Protein AF-A0AAD7W4H8-F1 (afdb_monomer_lite)

Foldseek 3Di:
DDDDPDDDDPVNVVVVVVVVCVVVVVPPPDDDLLVLLVVVLVVVCVVPVPDPSVQLSVQLVVL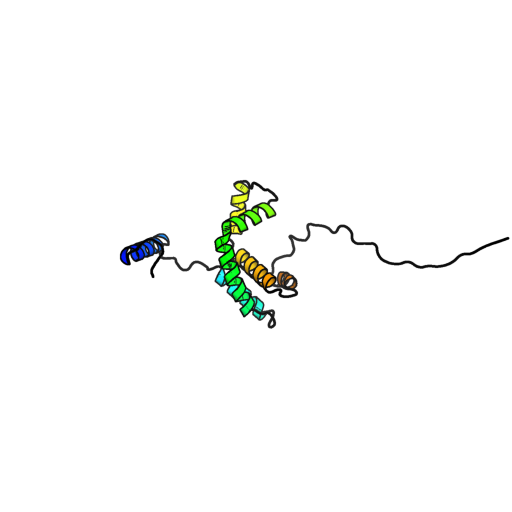LVVCVVCVVVVLLVVLCVVVVHNDDDPVSVVVCVVVSPPSNNVSVVSSVVSCVVVVPPPPVVCCVVVVPDPVVVVPDDDDDDDDDDDDDDDDDDDDDD

Sequence (161 aa):
MQSIGQSYSKETLLESELLILKTLNFCISVPNPLMYVETLLEVLGYNNVSAPIPQLYSLCRHVLQFTYLQRKPIYHSLLVSTTKCTSPSNEQRVKFAEVTEDRMLLSVGVIAAGAFILNIPNWEQVTPQMGLAPNVASHLGPTERRNRGTKEYSLNTPETP

Organism: NCBI:txid143900

pLDDT: mean 76.97, std 22.74, range [30.08, 97.0]

Radius of gyration: 27.03 Å; chains: 1; bounding box: 53×69×88 Å

Secondary structure (DSSP, 8-state):
---SS----HHHHHHHHHHHHHHTTT------HHHHHHHHHHHHHHH-TTS-HHHHHHHHHHHHHHHHHTHHHHHHHHHHHHHT-SS--HHHHHHHHHHHH-HHHHHHHHHHHHHHHTT-TTGGGGTTTTT--STTGGGS---------------------

Structure (mmCIF, N/CA/C/O backbone):
data_AF-A0AAD7W4H8-F1
#
_entry.id   AF-A0AAD7W4H8-F1
#
loop_
_atom_site.group_PDB
_atom_site.id
_atom_site.type_symbol
_atom_site.label_atom_id
_atom_site.label_alt_id
_atom_site.label_comp_id
_atom_site.label_asym_id
_atom_site.label_entity_id
_atom_site.label_seq_id
_atom_site.pdbx_PDB_ins_code
_atom_site.Cartn_x
_atom_site.Cartn_y
_atom_site.Cartn_z
_atom_site.occupancy
_atom_site.B_iso_or_equiv
_atom_site.auth_seq_id
_atom_site.auth_comp_id
_atom_site.auth_asym_id
_atom_site.auth_atom_id
_atom_site.pdbx_PDB_model_num
ATOM 1 N N . MET A 1 1 ? 7.402 -13.229 25.268 1.00 43.00 1 MET A N 1
ATOM 2 C CA . MET A 1 1 ? 7.744 -11.861 24.822 1.00 43.00 1 MET A CA 1
ATOM 3 C C . MET A 1 1 ? 7.789 -10.971 26.049 1.00 43.00 1 MET A C 1
ATOM 5 O O . MET A 1 1 ? 6.860 -11.041 26.841 1.00 43.00 1 MET A O 1
ATOM 9 N N . GLN A 1 2 ? 8.862 -10.206 26.245 1.00 44.56 2 GLN A N 1
ATOM 10 C CA . GLN A 1 2 ? 8.990 -9.244 27.346 1.00 44.56 2 GLN A CA 1
ATOM 11 C C . GLN A 1 2 ? 9.119 -7.824 26.778 1.00 44.56 2 GLN A C 1
ATOM 13 O O . GLN A 1 2 ? 9.653 -7.645 25.689 1.00 44.56 2 GLN A O 1
ATOM 18 N N . SER A 1 3 ? 8.685 -6.838 27.570 1.00 55.62 3 SER A N 1
ATOM 19 C CA . SER A 1 3 ? 8.966 -5.403 27.408 1.00 55.62 3 SER A CA 1
ATOM 20 C C . SER A 1 3 ? 8.215 -4.608 26.321 1.00 55.62 3 SER A C 1
ATOM 22 O O . SER A 1 3 ? 8.831 -3.948 25.488 1.00 55.62 3 SER A O 1
ATOM 24 N N . ILE A 1 4 ? 6.885 -4.513 26.452 1.00 56.81 4 ILE A N 1
ATOM 25 C CA . ILE A 1 4 ? 6.172 -3.233 26.235 1.00 56.81 4 ILE A CA 1
ATOM 26 C C . ILE A 1 4 ? 5.243 -2.976 27.434 1.00 56.81 4 ILE A C 1
ATOM 28 O O . ILE A 1 4 ? 4.042 -3.189 27.333 1.00 56.81 4 ILE A O 1
ATOM 32 N N . GLY A 1 5 ? 5.809 -2.571 28.579 1.00 57.16 5 GLY A N 1
ATOM 33 C CA . GLY A 1 5 ? 5.131 -1.911 29.719 1.00 57.16 5 GLY A CA 1
ATOM 34 C C . GLY A 1 5 ? 4.004 -2.631 30.489 1.00 57.16 5 GLY A C 1
ATOM 35 O O . GLY A 1 5 ? 3.772 -2.299 31.646 1.00 57.16 5 GLY A O 1
ATOM 36 N N . GLN A 1 6 ? 3.325 -3.609 29.894 1.00 61.69 6 GLN A N 1
ATOM 37 C CA . GLN A 1 6 ? 2.072 -4.184 30.369 1.00 61.69 6 GLN A CA 1
ATOM 38 C C . GLN A 1 6 ? 2.152 -5.714 30.268 1.00 61.69 6 GLN A C 1
ATOM 40 O O . GLN A 1 6 ? 2.360 -6.270 29.187 1.00 61.69 6 GLN A O 1
ATOM 45 N N . SER A 1 7 ? 1.991 -6.417 31.388 1.00 70.38 7 SER A N 1
ATOM 46 C CA . SER A 1 7 ? 1.909 -7.880 31.403 1.00 70.38 7 SER A CA 1
ATOM 47 C C . SER A 1 7 ? 0.484 -8.331 31.071 1.00 70.38 7 SER A C 1
ATOM 49 O O . SER A 1 7 ? -0.325 -8.547 31.972 1.00 70.38 7 SER A O 1
ATOM 51 N N . TYR A 1 8 ? 0.168 -8.465 29.784 1.00 76.06 8 TYR A N 1
ATOM 52 C CA . TYR A 1 8 ? -1.076 -9.109 29.357 1.00 76.06 8 TYR A CA 1
ATOM 53 C C . TYR A 1 8 ? -1.034 -10.605 29.689 1.00 76.06 8 TYR A C 1
ATOM 55 O O . TYR A 1 8 ? -0.040 -11.280 29.405 1.00 76.06 8 TYR A O 1
ATOM 63 N N . SER A 1 9 ? -2.105 -11.125 30.291 1.00 86.69 9 SER A N 1
ATOM 64 C CA . SER A 1 9 ? -2.252 -12.565 30.506 1.00 86.69 9 SER A CA 1
ATOM 65 C C . SER A 1 9 ? -2.647 -13.261 29.195 1.00 86.69 9 SER A C 1
ATOM 67 O O . SER A 1 9 ? -3.112 -12.618 28.247 1.00 86.69 9 SER A O 1
ATOM 69 N N . LYS A 1 10 ? -2.458 -14.584 29.118 1.00 87.75 10 LYS A N 1
ATOM 70 C CA . LYS A 1 10 ? -2.855 -15.360 27.927 1.00 87.75 10 LYS A CA 1
ATOM 71 C C . LYS A 1 10 ? -4.370 -15.345 27.741 1.00 87.75 10 LYS A C 1
ATOM 73 O O . LYS A 1 10 ? -4.855 -15.307 26.618 1.00 87.75 10 LYS A O 1
ATOM 78 N N . GLU A 1 11 ? -5.088 -15.345 28.854 1.00 90.75 11 GLU A N 1
ATOM 79 C CA . GLU A 1 11 ? -6.540 -15.322 28.950 1.00 90.75 11 GLU A CA 1
ATOM 80 C C . GLU A 1 11 ? -7.072 -13.991 28.401 1.00 90.75 11 GLU A C 1
ATOM 82 O O . GLU A 1 11 ? -7.886 -14.004 27.483 1.00 90.75 11 GLU A O 1
ATOM 87 N N . THR A 1 12 ? -6.523 -12.850 28.842 1.00 90.31 12 THR A N 1
ATOM 88 C CA . THR A 1 12 ? -6.894 -11.525 28.308 1.00 90.31 12 THR A CA 1
ATOM 89 C C . THR A 1 12 ? -6.591 -11.389 26.811 1.00 90.31 12 THR A C 1
ATOM 91 O O . THR A 1 12 ? -7.372 -10.783 26.076 1.00 90.31 12 THR A O 1
ATOM 94 N N . LEU A 1 13 ? -5.478 -11.964 26.332 1.00 91.56 13 LEU A N 1
ATOM 95 C CA . LEU A 1 13 ? -5.160 -11.974 24.902 1.00 91.56 13 LEU A CA 1
ATOM 96 C C . LEU A 1 13 ? -6.202 -12.783 24.111 1.00 91.56 13 LEU A C 1
ATOM 98 O O . LEU A 1 13 ? -6.778 -12.252 23.163 1.00 91.56 13 LEU A O 1
ATOM 102 N N . LEU A 1 14 ? -6.505 -14.012 24.543 1.00 94.19 14 LEU A N 1
ATOM 103 C CA . LEU A 1 14 ? -7.510 -14.879 23.915 1.00 94.19 14 LEU A CA 1
ATOM 104 C C . LEU A 1 14 ? -8.915 -14.260 23.924 1.00 94.19 14 LEU A C 1
ATOM 106 O O . LEU A 1 14 ? -9.632 -14.354 22.928 1.00 94.19 14 LEU A O 1
ATOM 110 N N . GLU A 1 15 ? -9.310 -13.593 25.011 1.00 95.00 15 GLU A N 1
ATOM 111 C CA . GLU A 1 15 ? -10.572 -12.848 25.075 1.00 95.00 15 GLU A CA 1
ATOM 112 C C . GLU A 1 15 ? -10.605 -11.704 24.054 1.00 95.00 15 GLU A C 1
ATOM 114 O O . GLU A 1 15 ? -11.618 -11.525 23.372 1.00 95.00 15 GLU A O 1
ATOM 119 N N . SER A 1 16 ? -9.497 -10.971 23.889 1.00 93.38 16 SER A N 1
ATOM 120 C CA . SER A 1 16 ? -9.400 -9.894 22.896 1.00 93.38 16 SER A CA 1
ATOM 121 C C . SER A 1 16 ? -9.436 -10.412 21.451 1.00 93.38 16 SER A C 1
ATOM 123 O O . SER A 1 16 ? -10.155 -9.854 20.620 1.00 93.38 16 SER A O 1
ATOM 125 N N . GLU A 1 17 ? -8.754 -11.522 21.155 1.00 93.81 17 GLU A N 1
ATOM 126 C CA . GLU A 1 17 ? -8.780 -12.172 19.838 1.00 93.81 17 GLU A CA 1
ATOM 127 C C . GLU A 1 17 ? -10.180 -12.712 19.517 1.00 93.81 17 GLU A C 1
ATOM 129 O O . GLU A 1 17 ? -10.712 -12.465 18.432 1.00 93.81 17 GLU A O 1
ATOM 134 N N . LEU A 1 18 ? -10.832 -13.375 20.479 1.00 95.88 18 LEU A N 1
ATOM 135 C CA . LEU A 1 18 ? -12.198 -13.874 20.328 1.00 95.88 18 LEU A CA 1
ATOM 136 C C . LEU A 1 18 ? -13.213 -12.734 20.154 1.00 95.88 18 LEU A C 1
ATOM 138 O O . LEU A 1 18 ? -14.164 -12.881 19.384 1.00 95.88 18 LEU A O 1
ATOM 142 N N . LEU A 1 19 ? -13.026 -11.601 20.838 1.00 96.25 19 LEU A N 1
ATOM 143 C CA . LEU A 1 19 ? -13.852 -10.405 20.663 1.00 96.25 19 LEU A CA 1
ATOM 144 C C . LEU A 1 19 ? -13.696 -9.818 19.252 1.00 96.25 19 LEU A C 1
ATOM 146 O O . LEU A 1 19 ? -14.703 -9.509 18.613 1.00 96.25 19 LEU A O 1
ATOM 150 N N . ILE A 1 20 ? -12.464 -9.714 18.742 1.00 93.94 20 ILE A N 1
ATOM 151 C CA . ILE A 1 20 ? -12.189 -9.257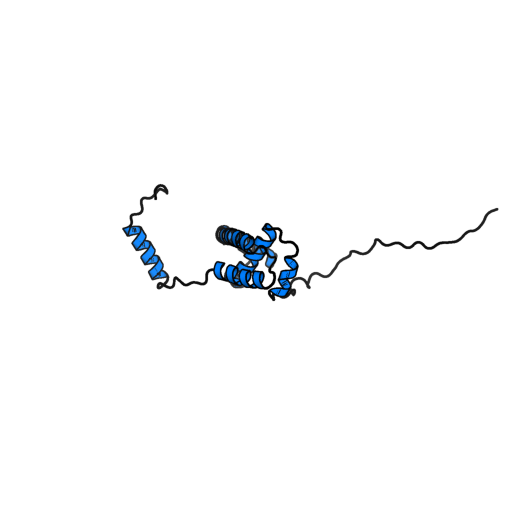 17.370 1.00 93.94 20 ILE A CA 1
ATOM 152 C C . ILE A 1 20 ? -12.837 -10.206 16.356 1.00 93.94 20 ILE A C 1
ATOM 154 O O . ILE A 1 20 ? -13.580 -9.753 15.486 1.00 93.94 20 ILE A O 1
ATOM 158 N N . LEU A 1 21 ? -12.633 -11.520 16.495 1.00 94.06 21 LEU A N 1
ATOM 159 C CA . LEU A 1 21 ? -13.215 -12.519 15.594 1.00 94.06 21 LEU A CA 1
ATOM 160 C C . LEU A 1 21 ? -14.748 -12.488 15.606 1.00 94.06 21 LEU A C 1
ATOM 162 O O . LEU A 1 21 ? -15.353 -12.469 14.536 1.00 94.06 21 LEU A O 1
ATOM 166 N N . LYS A 1 22 ? -15.383 -12.394 16.782 1.00 94.88 22 LYS A N 1
ATOM 167 C CA . LYS A 1 22 ? -16.842 -12.209 16.900 1.00 94.88 22 LYS A CA 1
ATOM 168 C C . LYS A 1 22 ? -17.313 -10.918 16.228 1.00 94.88 22 LYS A C 1
ATOM 170 O O . LYS A 1 22 ? -18.298 -10.949 15.502 1.00 94.88 22 LYS A O 1
ATOM 175 N N . THR A 1 23 ? -16.595 -9.809 16.417 1.00 93.81 23 THR A N 1
ATOM 176 C CA . THR A 1 23 ? -16.913 -8.507 15.794 1.00 93.81 23 THR A CA 1
ATOM 177 C C . THR A 1 23 ? -16.824 -8.568 14.266 1.00 93.81 23 THR A C 1
ATOM 179 O O . THR A 1 23 ? -17.625 -7.950 13.570 1.00 93.81 23 THR A O 1
ATOM 182 N N . LEU A 1 24 ? -15.889 -9.360 13.733 1.00 89.94 24 LEU A N 1
ATOM 183 C CA . LEU A 1 24 ? -15.749 -9.636 12.300 1.00 89.94 24 LEU A CA 1
ATOM 184 C C . LEU A 1 24 ? -16.710 -10.728 11.786 1.00 89.94 24 LEU A C 1
ATOM 186 O O . LEU A 1 24 ? -16.609 -11.109 10.623 1.00 89.94 24 LEU A O 1
ATOM 190 N N . ASN A 1 25 ? -17.609 -11.270 12.619 1.00 92.31 25 ASN A N 1
ATOM 191 C CA . ASN A 1 25 ? -18.428 -12.457 12.320 1.00 92.31 25 ASN A CA 1
ATOM 192 C C . ASN A 1 25 ? -17.601 -13.655 11.801 1.00 92.31 25 ASN A C 1
ATOM 194 O O . ASN A 1 25 ? -18.064 -14.431 10.970 1.00 92.31 25 ASN A O 1
ATOM 198 N N . PHE A 1 26 ? -16.357 -13.786 12.273 1.00 89.06 26 PHE A N 1
ATOM 199 C CA . PHE A 1 26 ? -15.339 -14.744 11.820 1.00 89.06 26 PHE A CA 1
ATOM 200 C C . PHE A 1 26 ? -14.939 -14.623 10.328 1.00 89.06 26 PHE A C 1
ATOM 202 O O . PHE A 1 26 ? -14.153 -15.432 9.831 1.00 89.06 26 PHE A O 1
ATOM 209 N N . CYS A 1 27 ? -15.376 -13.572 9.624 1.00 86.12 27 CYS A N 1
ATOM 2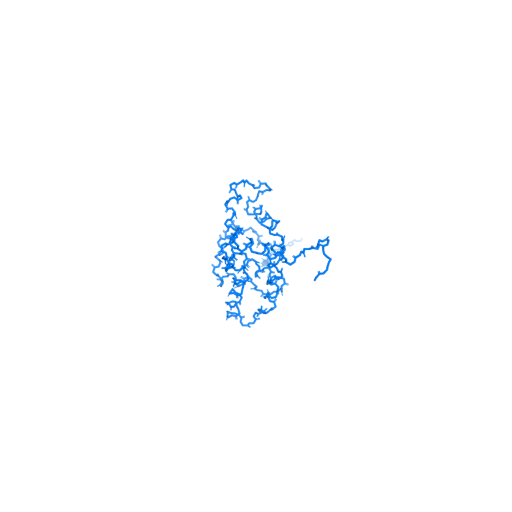1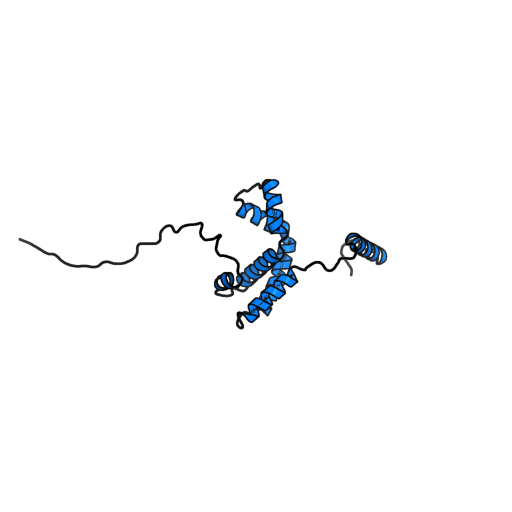0 C CA . CYS A 1 27 ? -15.023 -13.280 8.232 1.00 86.12 27 CYS A CA 1
ATOM 211 C C . CYS A 1 27 ? -13.613 -12.672 8.109 1.00 86.12 27 CYS A C 1
ATOM 213 O O . CYS A 1 27 ? -13.443 -11.486 7.826 1.00 86.12 27 CYS A O 1
ATOM 215 N N . ILE A 1 28 ? -12.584 -13.499 8.309 1.00 81.31 28 ILE A N 1
ATOM 216 C CA . ILE A 1 28 ? -11.168 -13.097 8.196 1.00 81.31 28 ILE A CA 1
ATOM 217 C C . ILE A 1 28 ? -10.627 -13.107 6.755 1.00 81.31 28 ILE A C 1
ATOM 219 O O . ILE A 1 28 ? -9.563 -12.552 6.492 1.00 81.31 28 ILE A O 1
ATOM 223 N N . SER A 1 29 ? -11.352 -13.704 5.806 1.00 76.50 29 SER A N 1
ATOM 224 C CA . SER A 1 29 ? -10.962 -13.843 4.394 1.00 76.50 29 SER A CA 1
ATOM 225 C C . SER A 1 29 ? -11.212 -12.568 3.571 1.00 76.50 29 SER A C 1
ATOM 227 O O . SER A 1 29 ? -11.862 -12.603 2.525 1.00 76.50 29 SER A O 1
ATOM 229 N N . VAL A 1 30 ? -10.734 -11.420 4.053 1.00 73.12 30 VAL A N 1
ATOM 230 C CA . VAL A 1 30 ? -10.825 -10.146 3.324 1.00 73.12 30 VAL A CA 1
ATOM 231 C C . VAL A 1 30 ? -9.740 -10.053 2.236 1.00 73.12 30 VAL A C 1
ATOM 233 O O . VAL A 1 30 ? -8.591 -10.405 2.507 1.00 73.12 30 VAL A O 1
ATOM 236 N N . PRO A 1 31 ? -10.045 -9.539 1.023 1.00 74.19 31 PRO A N 1
ATOM 237 C CA . PRO A 1 31 ? -9.053 -9.398 -0.046 1.00 74.19 31 PRO A CA 1
ATOM 238 C C . PRO A 1 31 ? -7.852 -8.541 0.377 1.00 74.19 31 PRO A C 1
ATOM 240 O O . PRO A 1 31 ? -7.979 -7.330 0.582 1.00 74.19 31 PRO A O 1
ATOM 243 N N . ASN A 1 32 ? -6.689 -9.174 0.508 1.00 80.62 32 ASN A N 1
ATOM 244 C CA . ASN A 1 32 ? -5.430 -8.527 0.865 1.00 80.62 32 ASN A CA 1
ATOM 245 C C . ASN A 1 32 ? -4.913 -7.702 -0.335 1.00 80.62 32 ASN A C 1
ATOM 247 O O . ASN A 1 32 ? -4.777 -8.273 -1.414 1.00 80.62 32 ASN A O 1
ATOM 251 N N . PRO A 1 33 ? -4.562 -6.407 -0.196 1.00 82.38 33 PRO A N 1
ATOM 252 C CA . PRO A 1 33 ? -3.928 -5.641 -1.277 1.00 82.38 33 PRO A CA 1
ATOM 253 C C . PRO A 1 33 ? -2.686 -6.316 -1.871 1.00 82.38 33 PRO A C 1
ATOM 255 O O . PRO A 1 33 ? -2.439 -6.193 -3.071 1.00 82.38 33 PRO A O 1
ATOM 258 N N . LEU A 1 34 ? -1.937 -7.078 -1.062 1.00 90.62 34 LEU A N 1
ATOM 259 C CA . LEU A 1 34 ? -0.784 -7.843 -1.538 1.00 90.62 34 LEU A CA 1
ATOM 260 C C . LEU A 1 34 ? -1.176 -8.893 -2.594 1.00 90.62 34 LEU A C 1
ATOM 262 O O . LEU A 1 34 ? -0.425 -9.074 -3.539 1.00 90.62 34 LEU A O 1
ATOM 266 N N . MET A 1 35 ? -2.374 -9.483 -2.516 1.00 92.00 35 MET A N 1
ATOM 267 C CA . MET A 1 35 ? -2.884 -10.428 -3.523 1.00 92.00 35 MET A CA 1
ATOM 268 C C . MET A 1 35 ? -3.067 -9.754 -4.893 1.00 92.00 35 MET A C 1
ATOM 270 O O . MET A 1 35 ? -2.755 -10.340 -5.928 1.00 92.00 35 MET A O 1
ATOM 274 N N . TYR A 1 36 ? -3.526 -8.497 -4.911 1.00 93.44 36 TYR A N 1
ATOM 275 C CA . TYR A 1 36 ? -3.614 -7.709 -6.144 1.00 93.44 36 TYR A CA 1
ATOM 276 C C . TYR A 1 36 ? -2.219 -7.340 -6.666 1.00 93.44 36 TYR A C 1
ATOM 278 O O . TYR A 1 36 ? -1.995 -7.385 -7.871 1.00 93.44 36 TYR A O 1
ATOM 286 N N . VAL A 1 37 ? -1.269 -7.020 -5.776 1.00 94.69 37 VAL A N 1
ATOM 287 C CA . VAL A 1 37 ? 0.140 -6.802 -6.155 1.00 94.69 37 VAL A CA 1
ATOM 288 C C . VAL A 1 37 ? 0.736 -8.065 -6.785 1.00 94.69 37 VAL A C 1
ATOM 290 O O . VAL A 1 37 ? 1.349 -7.979 -7.841 1.00 94.69 37 VAL A O 1
ATOM 293 N N . GLU A 1 38 ? 0.528 -9.231 -6.175 1.00 93.94 38 GLU A N 1
ATOM 294 C CA . GLU A 1 38 ? 1.018 -10.533 -6.648 1.00 93.94 38 GLU A CA 1
ATOM 295 C C . GLU A 1 38 ? 0.436 -10.880 -8.021 1.00 93.94 38 GLU A C 1
ATOM 297 O O . GLU A 1 38 ? 1.198 -11.106 -8.958 1.00 93.94 38 GLU A O 1
ATOM 302 N N . THR A 1 39 ? -0.889 -10.790 -8.176 1.00 93.50 39 THR A N 1
ATOM 303 C CA . THR A 1 39 ? -1.585 -11.028 -9.456 1.00 93.50 39 THR A CA 1
ATOM 304 C C . THR A 1 39 ? -1.067 -10.107 -10.570 1.00 93.50 39 THR A C 1
ATOM 306 O O . THR A 1 39 ? -0.793 -10.551 -11.683 1.00 93.50 39 THR A O 1
ATOM 309 N N . LEU A 1 40 ? -0.897 -8.810 -10.285 1.00 93.12 40 LEU A N 1
ATOM 310 C CA . LEU A 1 40 ? -0.403 -7.842 -11.271 1.00 93.12 40 LEU A CA 1
ATOM 311 C C . LEU A 1 40 ? 1.079 -8.065 -11.618 1.00 93.12 40 LEU A C 1
ATOM 313 O O . LEU A 1 40 ? 1.471 -7.872 -12.769 1.00 93.12 40 LEU A O 1
ATOM 317 N N . LEU A 1 41 ? 1.903 -8.487 -10.654 1.00 92.88 41 LEU A N 1
ATOM 318 C CA . LEU A 1 41 ? 3.313 -8.821 -10.881 1.00 92.88 41 LEU A CA 1
ATOM 319 C C . LEU A 1 41 ? 3.498 -10.129 -11.661 1.00 92.88 41 LEU A C 1
ATOM 321 O O . LEU A 1 41 ? 4.438 -10.227 -12.449 1.00 92.88 41 LEU A O 1
ATOM 325 N N . GLU A 1 42 ? 2.602 -11.101 -11.497 1.00 92.25 42 GLU A N 1
ATOM 326 C CA . GLU A 1 42 ? 2.574 -12.326 -12.303 1.00 92.25 42 GLU A CA 1
ATOM 327 C C . GLU A 1 42 ? 2.253 -12.010 -13.773 1.00 92.25 42 GLU A C 1
ATOM 329 O O . GLU A 1 42 ? 3.012 -12.388 -14.670 1.00 92.25 42 GLU A O 1
ATOM 334 N N . VAL A 1 43 ? 1.213 -11.202 -14.020 1.00 90.25 43 VAL A N 1
ATOM 335 C CA . VAL A 1 43 ? 0.882 -10.695 -15.366 1.00 90.25 43 VAL A CA 1
ATOM 336 C C . VAL A 1 43 ? 2.044 -9.886 -15.962 1.00 90.25 43 VAL A C 1
ATOM 338 O O . VAL A 1 43 ? 2.328 -9.998 -17.155 1.00 90.25 43 VAL A O 1
ATOM 341 N N . LEU A 1 44 ? 2.764 -9.100 -15.157 1.00 86.25 44 LEU A N 1
ATOM 342 C CA . LEU A 1 44 ? 3.958 -8.379 -15.615 1.00 86.25 44 LEU A CA 1
ATOM 343 C C . LEU A 1 44 ? 5.112 -9.302 -16.002 1.00 86.25 44 LEU A C 1
ATOM 345 O O . LEU A 1 44 ? 5.713 -9.099 -17.056 1.00 86.25 44 LEU A O 1
ATOM 349 N N . GLY A 1 45 ? 5.420 -10.297 -15.169 1.00 85.75 45 GLY A N 1
ATOM 350 C CA . GLY A 1 45 ? 6.489 -11.260 -15.433 1.00 85.75 45 GLY A CA 1
ATOM 351 C C . GLY A 1 45 ? 6.225 -12.098 -16.680 1.00 85.75 45 GLY A C 1
ATOM 352 O O . GLY A 1 45 ? 7.150 -12.362 -17.445 1.00 85.75 45 GLY A O 1
ATOM 353 N N . TYR A 1 46 ? 4.958 -12.444 -16.928 1.00 86.81 46 TYR A N 1
ATOM 354 C CA . TYR A 1 46 ? 4.537 -13.117 -18.156 1.00 86.81 46 TYR A CA 1
ATOM 355 C C . TYR A 1 46 ? 4.771 -12.252 -19.406 1.00 86.81 46 TYR A C 1
ATOM 357 O O . TYR A 1 46 ? 5.306 -12.734 -20.402 1.00 86.81 46 TYR A O 1
ATOM 365 N N . ASN A 1 47 ? 4.409 -10.964 -19.352 1.00 82.94 47 ASN A N 1
ATOM 366 C CA . ASN A 1 47 ? 4.554 -10.048 -20.490 1.00 82.94 47 ASN A CA 1
ATOM 367 C C . ASN A 1 47 ? 5.999 -9.556 -20.711 1.00 82.94 47 ASN A C 1
ATOM 369 O O . ASN A 1 47 ? 6.356 -9.189 -21.830 1.00 82.94 47 ASN A O 1
ATOM 373 N N . ASN A 1 48 ? 6.843 -9.540 -19.673 1.00 75.81 48 ASN A N 1
ATOM 374 C CA . ASN A 1 48 ? 8.243 -9.130 -19.771 1.00 75.81 48 ASN A CA 1
ATOM 375 C C . ASN A 1 48 ? 9.157 -10.041 -18.938 1.00 75.81 48 ASN A C 1
ATOM 377 O O . ASN A 1 48 ? 9.456 -9.770 -17.775 1.00 75.81 48 ASN A O 1
ATOM 381 N N . VAL A 1 49 ? 9.679 -11.079 -19.595 1.00 67.56 49 VAL A N 1
ATOM 382 C CA . VAL A 1 49 ? 10.584 -12.093 -19.019 1.00 67.56 49 VAL A CA 1
ATOM 383 C C . VAL A 1 49 ? 11.872 -11.493 -18.426 1.00 67.56 49 VAL A C 1
ATOM 385 O O . VAL A 1 49 ? 12.485 -12.098 -17.551 1.00 67.56 49 VAL A O 1
ATOM 388 N N . SER A 1 50 ? 12.288 -10.297 -18.862 1.00 75.75 50 SER A N 1
ATOM 389 C C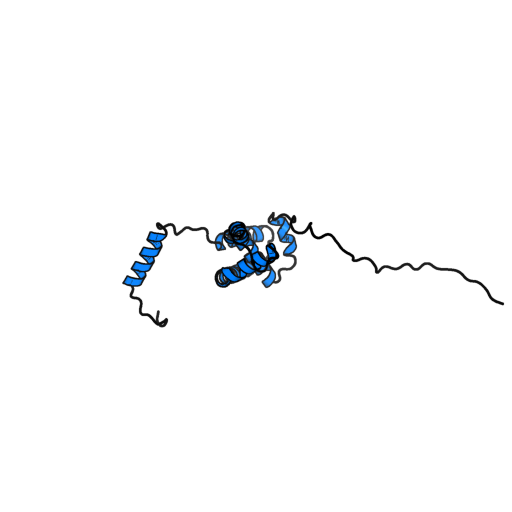A . SER A 1 50 ? 13.486 -9.621 -18.343 1.00 75.75 50 SER A CA 1
ATOM 390 C C .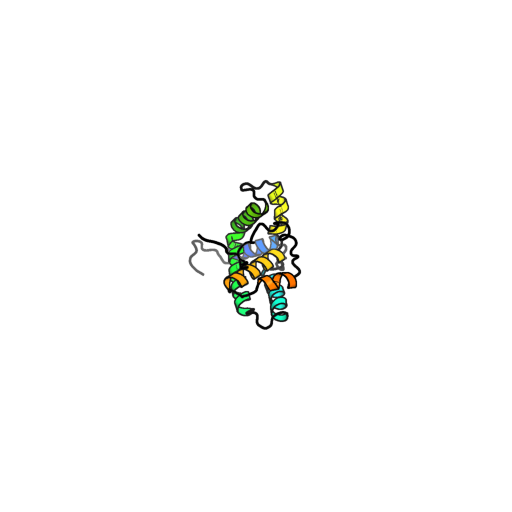 SER A 1 50 ? 13.208 -8.694 -17.149 1.00 75.75 50 SER A C 1
ATOM 392 O O . SER A 1 50 ? 14.141 -8.065 -16.641 1.00 75.75 50 SER A O 1
ATOM 394 N N . ALA A 1 51 ? 11.955 -8.568 -16.699 1.00 77.31 51 ALA A N 1
ATOM 395 C CA . ALA A 1 51 ? 11.614 -7.740 -15.548 1.00 77.31 51 ALA A CA 1
ATOM 396 C C . ALA A 1 51 ? 12.113 -8.383 -14.234 1.00 77.31 51 ALA A C 1
ATOM 398 O O . ALA A 1 51 ? 11.898 -9.577 -14.009 1.00 77.31 51 ALA A O 1
ATOM 399 N N . PRO A 1 52 ? 12.725 -7.618 -13.309 1.00 87.88 52 PRO A N 1
ATOM 400 C CA . PRO A 1 52 ? 13.237 -8.138 -12.039 1.00 87.88 52 PRO A CA 1
ATOM 401 C C . PRO A 1 52 ? 12.116 -8.359 -10.999 1.00 87.88 52 PRO A C 1
ATOM 403 O O . PRO A 1 52 ? 12.149 -7.810 -9.895 1.00 87.88 52 PRO A O 1
ATOM 406 N N . ILE A 1 53 ? 11.111 -9.174 -11.340 1.00 91.94 53 ILE A N 1
ATOM 407 C CA . ILE A 1 53 ? 9.893 -9.395 -10.538 1.00 91.94 53 ILE A CA 1
ATOM 408 C C . ILE A 1 53 ? 10.174 -9.749 -9.063 1.00 91.94 53 ILE A C 1
ATOM 410 O O . ILE A 1 53 ? 9.528 -9.146 -8.207 1.00 91.94 53 ILE A O 1
ATOM 414 N N . PRO A 1 54 ? 11.148 -10.613 -8.695 1.00 92.44 54 PRO A N 1
ATOM 415 C CA . PRO A 1 54 ? 11.421 -10.909 -7.282 1.00 92.44 54 PRO A CA 1
ATOM 416 C C . PRO A 1 54 ? 11.909 -9.692 -6.476 1.00 92.44 54 PRO A C 1
ATOM 418 O O . PRO A 1 54 ? 11.552 -9.523 -5.308 1.00 92.44 54 PRO A O 1
ATOM 421 N N . GLN A 1 55 ? 12.705 -8.820 -7.102 1.00 92.44 55 GLN A N 1
ATOM 422 C CA . GLN A 1 55 ? 13.222 -7.595 -6.481 1.00 92.44 55 GLN A CA 1
ATOM 423 C C . GLN A 1 55 ? 12.104 -6.552 -6.358 1.00 92.44 55 GLN A C 1
ATOM 425 O O . GLN A 1 55 ? 11.928 -5.942 -5.301 1.00 92.44 55 GLN A O 1
ATOM 430 N N . LEU A 1 56 ? 11.296 -6.417 -7.415 1.00 93.62 56 LEU A N 1
ATOM 431 C CA . LEU A 1 56 ? 10.128 -5.544 -7.442 1.00 93.62 56 LEU A CA 1
ATOM 432 C C . LEU A 1 56 ? 9.078 -5.967 -6.402 1.00 93.62 56 LEU A C 1
ATOM 434 O O . LEU A 1 56 ? 8.604 -5.114 -5.658 1.00 93.62 56 LEU A O 1
ATOM 438 N N . TYR A 1 57 ? 8.777 -7.262 -6.266 1.00 95.50 57 TYR A N 1
ATOM 439 C CA . TYR A 1 57 ? 7.883 -7.796 -5.230 1.00 95.50 57 TYR A CA 1
ATOM 440 C C . TYR A 1 57 ? 8.373 -7.463 -3.815 1.00 95.50 57 TYR A C 1
ATOM 442 O O . TYR A 1 57 ? 7.598 -6.984 -2.982 1.00 95.50 57 TYR A O 1
ATOM 450 N N . SER A 1 58 ? 9.673 -7.648 -3.553 1.00 95.38 58 SER A N 1
ATOM 451 C CA . SER A 1 58 ? 10.282 -7.274 -2.272 1.00 95.38 58 SER A CA 1
ATOM 452 C C . SER A 1 58 ? 10.073 -5.787 -1.964 1.00 95.38 58 SER A C 1
ATOM 454 O O . SER A 1 58 ? 9.594 -5.443 -0.882 1.00 95.38 58 SER A O 1
ATOM 456 N N . LEU A 1 59 ? 10.337 -4.895 -2.926 1.00 95.19 59 LEU A N 1
ATOM 457 C CA . LEU A 1 59 ? 10.077 -3.460 -2.767 1.00 95.19 59 LEU A CA 1
ATOM 458 C C . LEU A 1 59 ? 8.586 -3.154 -2.580 1.00 95.19 59 LEU A C 1
ATOM 460 O O . LEU A 1 59 ? 8.242 -2.398 -1.674 1.00 95.19 59 LEU A O 1
ATOM 464 N N . CYS A 1 60 ? 7.696 -3.783 -3.349 1.00 96.38 60 CYS A N 1
ATOM 465 C CA . CYS A 1 60 ? 6.249 -3.592 -3.230 1.00 96.38 60 CYS A CA 1
ATOM 466 C C . CYS A 1 60 ? 5.733 -3.918 -1.822 1.00 96.38 60 CYS A C 1
ATOM 468 O O . CYS A 1 60 ? 4.884 -3.192 -1.311 1.00 96.38 60 CYS A O 1
ATOM 470 N N . ARG A 1 61 ? 6.270 -4.946 -1.149 1.00 96.38 61 ARG A N 1
ATOM 471 C CA . ARG A 1 61 ? 5.916 -5.253 0.251 1.00 96.38 61 ARG A CA 1
ATOM 472 C C . ARG A 1 61 ? 6.285 -4.116 1.210 1.00 96.38 61 ARG A C 1
ATOM 474 O O . ARG A 1 61 ? 5.460 -3.735 2.038 1.00 96.38 61 ARG A O 1
ATOM 481 N N . HIS A 1 62 ? 7.485 -3.549 1.074 1.00 96.50 62 HIS A N 1
ATOM 482 C CA . HIS A 1 62 ? 7.940 -2.424 1.902 1.00 96.50 62 HIS A CA 1
ATOM 483 C C . HIS A 1 62 ? 7.152 -1.140 1.606 1.00 96.50 62 HIS A C 1
ATOM 485 O O . HIS A 1 62 ? 6.723 -0.453 2.533 1.00 96.50 62 HIS A O 1
ATOM 491 N N . VAL A 1 63 ? 6.904 -0.844 0.325 1.00 97.00 63 VAL A N 1
ATOM 492 C CA . VAL A 1 63 ? 6.092 0.303 -0.106 1.00 97.00 63 VAL A CA 1
ATOM 493 C C . VAL A 1 63 ? 4.655 0.163 0.398 1.00 97.00 63 VAL A C 1
ATOM 495 O O . VAL A 1 63 ? 4.132 1.109 0.975 1.00 97.00 63 VAL A O 1
ATOM 498 N N . LEU A 1 64 ? 4.025 -1.010 0.271 1.00 96.38 64 LEU A N 1
ATOM 499 C CA . LEU A 1 64 ? 2.673 -1.258 0.784 1.00 96.38 64 LEU A CA 1
ATOM 500 C C . LEU A 1 64 ? 2.604 -1.062 2.306 1.00 96.38 64 LEU A C 1
ATOM 502 O O . LEU A 1 64 ? 1.700 -0.384 2.794 1.00 96.38 64 LEU A O 1
ATOM 506 N N . GLN A 1 65 ? 3.576 -1.594 3.056 1.00 96.12 65 GLN A N 1
ATOM 507 C CA . GLN A 1 65 ? 3.668 -1.396 4.507 1.00 96.12 65 GLN A CA 1
ATOM 508 C C . GLN A 1 65 ? 3.814 0.091 4.870 1.00 96.12 65 GLN A C 1
ATOM 510 O O . GLN A 1 65 ? 3.107 0.582 5.753 1.00 96.12 65 GLN A O 1
ATOM 515 N N . PHE A 1 66 ? 4.681 0.826 4.167 1.00 96.25 66 PHE A N 1
ATOM 516 C CA . PHE A 1 66 ? 4.837 2.269 4.347 1.00 96.25 66 PHE A CA 1
ATOM 517 C C . PHE A 1 66 ? 3.547 3.032 4.018 1.00 96.25 66 PHE A C 1
ATOM 519 O O . PHE A 1 66 ? 3.126 3.878 4.806 1.00 96.25 66 PHE A O 1
ATOM 526 N N . THR A 1 67 ? 2.867 2.692 2.919 1.00 95.44 67 THR A N 1
ATOM 527 C CA . THR A 1 67 ? 1.592 3.309 2.527 1.00 95.44 67 THR A CA 1
ATOM 528 C C . THR A 1 67 ? 0.484 3.044 3.544 1.00 95.44 67 THR A C 1
ATOM 530 O O . THR A 1 67 ? -0.347 3.920 3.768 1.00 95.44 67 THR A O 1
ATOM 533 N N . TYR A 1 68 ? 0.491 1.899 4.231 1.00 93.94 68 TYR A N 1
ATOM 534 C CA . TYR A 1 68 ? -0.417 1.650 5.354 1.00 93.94 68 TYR A CA 1
ATOM 535 C C . TYR A 1 68 ? -0.097 2.510 6.584 1.00 93.94 68 TYR A C 1
ATOM 537 O O . TYR A 1 68 ? -1.008 3.108 7.159 1.00 93.94 68 TYR A O 1
ATOM 545 N N . LEU A 1 69 ? 1.180 2.626 6.960 1.00 96.19 69 LEU A N 1
ATOM 546 C CA . LEU A 1 69 ? 1.615 3.471 8.082 1.00 96.19 69 LEU A CA 1
ATOM 547 C C . LEU A 1 69 ? 1.344 4.963 7.820 1.00 96.19 69 LEU A C 1
ATOM 549 O O . LEU A 1 69 ? 0.908 5.687 8.713 1.00 96.19 69 LEU A O 1
ATOM 553 N N . GLN A 1 70 ? 1.555 5.411 6.583 1.00 96.81 70 GLN A N 1
ATOM 554 C CA . GLN A 1 70 ? 1.385 6.795 6.138 1.00 96.81 70 GLN A CA 1
ATOM 555 C C . GLN A 1 70 ? 0.065 7.022 5.377 1.00 96.81 70 GLN A C 1
ATOM 557 O O . GLN A 1 70 ? -0.072 8.010 4.653 1.00 96.81 70 GLN A O 1
ATOM 562 N N . ARG A 1 71 ? -0.944 6.154 5.568 1.00 94.44 71 ARG A N 1
ATOM 563 C CA . ARG A 1 71 ? -2.205 6.185 4.798 1.00 94.44 71 ARG A CA 1
ATOM 564 C C . ARG A 1 71 ? -2.881 7.556 4.857 1.00 94.44 71 ARG A C 1
ATOM 566 O O . ARG A 1 71 ? -3.246 8.109 3.826 1.00 94.44 71 ARG A O 1
ATOM 573 N N . LYS A 1 72 ? -2.994 8.139 6.057 1.00 95.00 72 LYS A N 1
ATOM 574 C CA . LYS A 1 72 ? -3.606 9.465 6.263 1.00 95.00 72 LYS A CA 1
ATOM 575 C C . LYS A 1 72 ? -2.878 10.585 5.492 1.00 95.00 72 LYS A C 1
ATOM 577 O O . LYS A 1 72 ? -3.541 11.218 4.673 1.00 95.00 72 LYS A O 1
ATOM 582 N N . PRO A 1 73 ? -1.570 10.852 5.695 1.00 96.31 73 PRO A N 1
ATOM 583 C CA . PRO A 1 73 ? -0.882 11.918 4.964 1.00 96.31 73 PRO A CA 1
ATOM 584 C C . PRO A 1 73 ? -0.766 11.659 3.454 1.00 96.31 73 PRO A C 1
ATOM 586 O O . PRO A 1 73 ? -0.890 12.615 2.690 1.00 96.31 73 PRO A O 1
ATOM 589 N N . ILE A 1 74 ? -0.606 10.408 3.001 1.00 96.12 74 ILE A N 1
ATOM 590 C CA . ILE A 1 74 ? -0.560 10.078 1.563 1.00 96.12 74 ILE A CA 1
ATOM 591 C C . ILE A 1 74 ? -1.892 10.418 0.888 1.00 96.12 74 ILE A C 1
ATOM 593 O O . ILE A 1 74 ? -1.918 11.225 -0.041 1.00 96.12 74 ILE A O 1
ATOM 597 N N . TYR A 1 75 ? -3.011 9.874 1.378 1.00 95.81 75 TYR A N 1
ATOM 598 C CA . TYR A 1 75 ? -4.319 10.133 0.769 1.00 95.81 75 TYR A CA 1
ATOM 599 C C . TYR A 1 75 ? -4.789 11.580 0.967 1.00 95.81 75 TYR A C 1
ATOM 601 O O . TYR A 1 75 ? -5.447 12.120 0.082 1.00 95.81 75 TYR A O 1
ATOM 609 N N . HIS A 1 76 ? -4.402 12.254 2.058 1.00 95.00 76 HIS A N 1
ATOM 610 C CA . HIS A 1 76 ? -4.628 13.696 2.203 1.00 95.00 76 HIS A CA 1
ATOM 611 C C . HIS A 1 76 ? -3.875 14.500 1.135 1.00 95.00 76 HIS A C 1
ATOM 613 O O . HIS A 1 76 ? -4.453 15.388 0.513 1.00 95.00 76 HIS A O 1
ATOM 619 N N . SER A 1 77 ? -2.602 14.176 0.895 1.00 95.19 77 SER A N 1
ATOM 620 C CA . SER A 1 77 ? -1.793 14.841 -0.133 1.00 95.19 77 SER A CA 1
ATOM 621 C C . SER A 1 77 ? -2.381 14.603 -1.524 1.00 95.19 77 SER A C 1
ATOM 623 O O . SER A 1 77 ? -2.559 15.554 -2.278 1.00 95.19 77 SER A O 1
ATOM 625 N N . LEU A 1 78 ? -2.791 13.367 -1.827 1.00 95.06 78 LEU A N 1
ATOM 626 C CA . LEU A 1 78 ? -3.443 13.018 -3.090 1.00 95.06 78 LEU A CA 1
ATOM 627 C C . LEU A 1 78 ? -4.788 13.750 -3.277 1.00 95.06 78 LEU A C 1
ATOM 629 O O . LEU A 1 78 ? -5.058 14.254 -4.368 1.00 95.06 78 LEU A O 1
ATOM 633 N N . LEU A 1 79 ? -5.601 13.886 -2.224 1.00 95.62 79 LEU A N 1
ATOM 634 C CA . LEU A 1 79 ? -6.846 14.665 -2.246 1.00 95.62 79 LEU A CA 1
ATOM 635 C C . LEU A 1 79 ? -6.584 16.158 -2.515 1.00 95.62 79 LEU A C 1
ATOM 637 O O . LEU A 1 79 ? -7.236 16.752 -3.374 1.00 95.62 79 LEU A O 1
ATOM 641 N N . VAL A 1 80 ? -5.618 16.766 -1.820 1.00 96.31 80 VAL A N 1
ATOM 642 C CA . VAL A 1 80 ? -5.232 18.175 -2.029 1.00 96.31 80 VAL A CA 1
ATOM 643 C C . VAL A 1 80 ? -4.704 18.393 -3.451 1.00 96.31 80 VAL A C 1
ATOM 645 O O . VAL A 1 80 ? -5.107 19.347 -4.115 1.00 96.31 80 VAL A O 1
ATOM 648 N N . SER A 1 81 ? -3.856 17.492 -3.959 1.00 94.06 81 SER A N 1
ATOM 649 C CA . SER A 1 81 ? -3.297 17.577 -5.315 1.00 94.06 81 SER A CA 1
ATOM 650 C C . SER A 1 81 ? -4.354 17.416 -6.411 1.00 94.06 81 SER A C 1
ATOM 652 O O . SER A 1 81 ? -4.336 18.167 -7.385 1.00 94.06 81 SER A O 1
ATOM 654 N N . THR A 1 82 ? -5.292 16.474 -6.259 1.00 92.50 82 THR A N 1
ATOM 655 C CA . THR A 1 82 ? -6.352 16.217 -7.256 1.00 92.50 82 THR A CA 1
ATOM 656 C C . THR A 1 82 ? -7.431 17.300 -7.264 1.00 92.50 82 THR A C 1
ATOM 658 O O . THR A 1 82 ? -7.889 17.694 -8.334 1.00 92.50 82 THR A O 1
ATOM 661 N N . THR A 1 83 ? -7.802 17.836 -6.097 1.00 91.56 83 THR A N 1
ATOM 662 C CA . THR A 1 83 ? -8.783 18.936 -5.986 1.00 91.56 83 THR A CA 1
ATOM 663 C C . THR A 1 83 ? -8.181 20.325 -6.198 1.00 91.56 83 THR A C 1
ATOM 665 O O . THR A 1 83 ? -8.930 21.289 -6.349 1.00 91.56 83 THR A O 1
ATOM 668 N N . LYS A 1 84 ? -6.845 20.446 -6.179 1.00 91.88 84 LYS A N 1
ATOM 669 C CA . LYS A 1 84 ? -6.096 21.718 -6.132 1.00 91.88 84 LYS A CA 1
ATOM 670 C C . LYS A 1 84 ? -6.544 22.637 -4.982 1.00 91.88 84 LYS A C 1
ATOM 672 O O . LYS A 1 84 ? -6.436 23.857 -5.078 1.00 91.88 84 LYS A O 1
ATOM 677 N N . CYS A 1 85 ? -7.046 22.053 -3.892 1.00 88.38 85 CYS A N 1
ATOM 678 C CA . CYS A 1 85 ? -7.598 22.761 -2.742 1.00 88.38 85 CYS A CA 1
ATOM 679 C C . CYS A 1 85 ? -6.869 22.340 -1.462 1.00 88.38 85 CYS A C 1
ATOM 681 O O . CYS A 1 85 ? -6.853 21.165 -1.107 1.00 88.38 85 CYS A O 1
ATOM 683 N N . THR A 1 86 ? -6.279 23.299 -0.746 1.00 88.75 86 THR A N 1
ATOM 684 C CA . THR A 1 86 ? -5.537 23.053 0.505 1.00 88.75 86 THR A CA 1
ATOM 685 C C . THR A 1 86 ? -6.435 22.667 1.683 1.00 88.75 86 THR A C 1
ATOM 687 O O . THR A 1 86 ? -5.958 22.051 2.634 1.00 88.75 86 THR A O 1
ATOM 690 N N . SER A 1 87 ? -7.732 22.979 1.614 1.00 91.56 87 SER A N 1
ATOM 691 C CA . SER A 1 87 ? -8.736 22.660 2.636 1.00 91.56 87 SER A CA 1
ATOM 692 C C . SER A 1 87 ? -9.963 21.960 2.019 1.00 91.56 87 SER A C 1
ATOM 694 O O . SER A 1 87 ? -11.014 22.590 1.879 1.00 91.56 87 SER A O 1
ATOM 696 N N . PRO A 1 88 ? -9.860 20.669 1.638 1.00 90.44 88 PRO A N 1
ATOM 697 C CA . PRO A 1 88 ? -10.930 19.967 0.930 1.00 90.44 88 PRO A CA 1
ATOM 698 C C . PRO A 1 88 ? -12.226 19.871 1.745 1.00 90.44 88 PRO A C 1
ATOM 700 O O . PRO A 1 88 ? -12.189 19.512 2.932 1.00 90.44 88 PRO A O 1
ATOM 703 N N . SER A 1 89 ? -13.359 20.138 1.092 1.00 93.38 89 SER A N 1
ATOM 704 C CA . SER A 1 89 ? -14.700 20.092 1.686 1.00 93.38 89 SER A CA 1
ATOM 705 C C . SER A 1 89 ? -15.130 18.665 2.053 1.00 93.38 89 SER A C 1
ATOM 707 O O . SER A 1 89 ? -14.551 17.678 1.592 1.00 93.38 89 SER A O 1
ATOM 709 N N . ASN A 1 90 ? -16.182 18.532 2.867 1.00 93.50 90 ASN A N 1
ATOM 710 C CA . ASN A 1 90 ? -16.744 17.219 3.205 1.00 93.50 90 ASN A CA 1
ATOM 711 C C . ASN A 1 90 ? -17.252 16.468 1.965 1.00 93.50 90 ASN A C 1
ATOM 713 O O . ASN A 1 90 ? -17.022 15.270 1.852 1.00 93.50 90 ASN A O 1
ATOM 717 N N . GLU A 1 91 ? -17.862 17.163 1.004 1.00 93.56 91 GLU A N 1
ATOM 718 C CA . GLU A 1 91 ? -18.312 16.573 -0.262 1.00 93.56 91 GLU A CA 1
ATOM 719 C C . GLU A 1 91 ? -17.135 16.020 -1.083 1.00 93.56 91 GLU A C 1
ATOM 721 O O . GLU A 1 91 ? -17.172 14.876 -1.539 1.00 93.56 91 GLU A O 1
ATOM 726 N N . GLN A 1 92 ? -16.041 16.785 -1.193 1.00 91.69 92 GLN A N 1
ATOM 727 C CA . GLN A 1 92 ? -14.818 16.333 -1.864 1.00 91.69 92 GLN A CA 1
ATOM 728 C C . GLN A 1 92 ? -14.204 15.110 -1.169 1.00 91.69 92 GLN A C 1
ATOM 730 O O . GLN A 1 92 ? -13.751 14.189 -1.844 1.00 91.69 92 GLN A O 1
ATOM 735 N N . ARG A 1 93 ? -14.223 15.068 0.171 1.00 92.94 93 ARG A N 1
ATOM 736 C CA . ARG A 1 93 ? -13.744 13.921 0.965 1.00 92.94 93 ARG A CA 1
ATOM 737 C C . ARG A 1 93 ? -14.604 12.674 0.764 1.00 92.94 93 ARG A C 1
ATOM 739 O O . ARG A 1 93 ? -14.042 11.594 0.628 1.00 92.94 93 ARG A O 1
ATOM 746 N N . VAL A 1 94 ? -15.930 12.822 0.718 1.00 94.19 94 VAL A N 1
ATOM 747 C CA . VAL A 1 94 ? -16.865 11.714 0.452 1.00 94.19 94 VAL A CA 1
ATOM 748 C C . VAL A 1 94 ? -16.645 11.158 -0.952 1.00 94.19 94 VAL A C 1
ATOM 750 O O . VAL A 1 94 ? -16.452 9.956 -1.094 1.00 94.19 94 VAL A O 1
ATOM 753 N N . LYS A 1 95 ? -16.565 12.016 -1.978 1.00 93.19 95 LYS A N 1
ATOM 754 C CA . LYS A 1 95 ? -16.286 11.574 -3.354 1.00 93.19 95 LYS A CA 1
ATOM 755 C C . LYS A 1 95 ? -14.919 10.893 -3.488 1.00 93.19 95 LYS A C 1
ATOM 757 O O . LYS A 1 95 ? -14.768 9.926 -4.222 1.00 93.19 95 LYS A O 1
ATOM 762 N N . PHE A 1 96 ? -13.917 11.372 -2.758 1.00 94.75 96 PHE A N 1
ATOM 763 C CA . PHE A 1 96 ? -12.581 10.778 -2.757 1.00 94.75 96 PHE A CA 1
ATOM 764 C C . PHE A 1 96 ? -12.489 9.462 -1.962 1.00 94.75 96 PHE A C 1
ATOM 766 O O . PHE A 1 96 ? -11.495 8.750 -2.092 1.00 94.75 96 PHE A O 1
ATOM 773 N N . ALA A 1 97 ? -13.509 9.091 -1.178 1.00 92.75 97 ALA A N 1
ATOM 774 C CA . ALA A 1 97 ? -13.514 7.828 -0.439 1.00 92.75 97 ALA A CA 1
ATOM 775 C C . ALA A 1 97 ? -13.381 6.608 -1.373 1.00 92.75 97 ALA A C 1
ATOM 777 O O . ALA A 1 97 ? -12.677 5.657 -1.031 1.00 92.75 97 ALA A O 1
ATOM 778 N N . GLU A 1 98 ? -13.956 6.685 -2.579 1.00 93.38 98 GLU A N 1
ATOM 779 C CA . GLU A 1 98 ? -13.811 5.687 -3.652 1.00 93.38 98 GLU A CA 1
ATOM 780 C C . GLU A 1 98 ? -12.328 5.399 -3.955 1.00 93.38 98 GLU A C 1
ATOM 782 O O . GLU A 1 98 ? -11.889 4.252 -3.913 1.00 93.38 98 GLU A O 1
ATOM 787 N N . VAL A 1 99 ? -11.519 6.452 -4.130 1.00 93.69 99 VAL A N 1
ATOM 788 C CA . VAL A 1 99 ? -10.063 6.368 -4.363 1.00 93.69 99 VAL A CA 1
ATOM 789 C C . VAL A 1 99 ? -9.322 5.789 -3.153 1.00 93.69 99 VAL A C 1
ATOM 791 O O . VAL A 1 99 ? -8.301 5.119 -3.310 1.00 93.69 99 VAL A O 1
ATOM 794 N N . THR A 1 100 ? -9.804 6.047 -1.932 1.00 92.25 100 THR A N 1
ATOM 795 C CA . THR A 1 100 ? -9.152 5.538 -0.714 1.00 92.25 100 THR A CA 1
ATOM 796 C C . THR A 1 100 ? -9.398 4.056 -0.458 1.00 92.25 100 THR A C 1
ATOM 798 O O . THR A 1 100 ? -8.549 3.429 0.177 1.00 92.25 100 THR A O 1
ATOM 801 N N . GLU A 1 101 ? -10.518 3.504 -0.929 1.00 91.62 101 GLU A N 1
ATOM 802 C CA . GLU A 1 101 ? -10.914 2.106 -0.705 1.00 91.62 101 GLU A CA 1
ATOM 803 C C . GLU A 1 101 ? -10.645 1.185 -1.910 1.00 91.62 101 GLU A C 1
ATOM 805 O O . GLU A 1 101 ? -10.678 -0.040 -1.760 1.00 91.62 101 GLU A O 1
ATOM 810 N N . ASP A 1 102 ? -10.292 1.739 -3.075 1.00 92.31 102 ASP A N 1
ATOM 811 C CA . ASP A 1 102 ? -9.837 0.965 -4.231 1.00 92.31 102 ASP A CA 1
ATOM 812 C C . ASP A 1 102 ? -8.464 0.306 -3.974 1.00 92.31 102 ASP A C 1
ATOM 814 O O . ASP A 1 102 ? -7.389 0.915 -4.058 1.00 92.31 102 ASP A O 1
ATOM 818 N N . ARG A 1 103 ? -8.510 -0.996 -3.670 1.00 91.25 103 ARG A N 1
ATOM 819 C CA . ARG A 1 103 ? -7.326 -1.837 -3.428 1.00 91.25 103 ARG A CA 1
ATOM 820 C C . ARG A 1 103 ? -6.540 -2.133 -4.701 1.00 91.25 103 ARG A C 1
ATOM 822 O O . ARG A 1 103 ? -5.340 -2.365 -4.602 1.00 91.25 103 ARG A O 1
ATOM 829 N N . MET A 1 104 ? -7.173 -2.112 -5.873 1.00 91.69 104 MET A N 1
ATOM 830 C CA . MET A 1 104 ? -6.490 -2.342 -7.146 1.00 91.69 104 MET A CA 1
ATOM 831 C C . MET A 1 104 ? -5.670 -1.107 -7.533 1.00 91.69 104 MET A C 1
ATOM 833 O O . MET A 1 104 ? -4.486 -1.237 -7.847 1.00 91.69 104 MET A O 1
ATOM 837 N N . LEU A 1 105 ? -6.251 0.090 -7.402 1.00 93.31 105 LEU A N 1
ATOM 838 C CA . LEU A 1 105 ? -5.557 1.365 -7.596 1.00 93.31 105 LEU A CA 1
ATOM 839 C C . LEU A 1 105 ? -4.386 1.535 -6.616 1.00 93.31 105 LEU A C 1
ATOM 841 O O . LEU A 1 105 ? -3.290 1.920 -7.030 1.00 93.31 105 LEU A O 1
ATOM 845 N N . LEU A 1 106 ? -4.586 1.187 -5.337 1.00 95.12 106 LEU A N 1
ATOM 846 C CA . LEU A 1 106 ? -3.508 1.131 -4.343 1.00 95.12 106 LEU A CA 1
ATOM 847 C C . LEU A 1 106 ? -2.368 0.210 -4.807 1.00 95.12 106 LEU A C 1
ATOM 849 O O . LEU A 1 106 ? -1.205 0.611 -4.762 1.00 95.12 106 LEU A O 1
ATOM 853 N N . SER A 1 107 ? -2.684 -0.997 -5.278 1.00 94.50 107 SER A N 1
ATOM 854 C CA . SER A 1 107 ? -1.677 -1.970 -5.714 1.00 94.50 107 SER A CA 1
ATOM 855 C C . SER A 1 107 ? -0.921 -1.529 -6.969 1.00 94.50 107 SER A C 1
ATOM 857 O O . SER A 1 107 ? 0.300 -1.673 -7.008 1.00 94.50 107 SER A O 1
ATOM 859 N N . VAL A 1 108 ? -1.589 -0.905 -7.946 1.00 94.06 108 VAL A N 1
ATOM 860 C CA . VAL A 1 108 ? -0.919 -0.284 -9.107 1.00 94.06 108 VAL A CA 1
ATOM 861 C C . VAL A 1 108 ? 0.022 0.840 -8.658 1.00 94.06 108 VAL A C 1
ATOM 863 O O . VAL A 1 108 ? 1.168 0.890 -9.107 1.00 94.06 108 VAL A O 1
ATOM 866 N N . GLY A 1 109 ? -0.408 1.700 -7.727 1.00 94.62 109 GLY A N 1
ATOM 867 C CA . GLY A 1 109 ? 0.434 2.762 -7.163 1.00 94.62 109 GLY A CA 1
ATOM 868 C C . GLY A 1 109 ? 1.660 2.228 -6.409 1.00 94.62 109 GLY A C 1
ATOM 869 O O . GLY A 1 109 ? 2.761 2.757 -6.562 1.00 94.62 109 GLY A O 1
ATOM 870 N N . VAL A 1 110 ? 1.493 1.142 -5.648 1.00 96.44 110 VAL A N 1
ATOM 871 C CA . VAL A 1 110 ? 2.582 0.434 -4.954 1.00 96.44 110 VAL A CA 1
ATOM 872 C C . VAL A 1 110 ? 3.590 -0.153 -5.944 1.00 96.44 110 VAL A C 1
ATOM 874 O O . VAL A 1 110 ? 4.793 0.020 -5.744 1.00 96.44 110 VAL A O 1
ATOM 877 N N . ILE A 1 111 ? 3.124 -0.799 -7.018 1.00 94.94 111 ILE A N 1
ATOM 878 C CA . ILE A 1 111 ? 4.005 -1.361 -8.053 1.00 94.94 111 ILE A CA 1
ATOM 879 C C . ILE A 1 111 ? 4.752 -0.246 -8.790 1.00 94.94 111 ILE A C 1
ATOM 881 O O . ILE A 1 111 ? 5.967 -0.340 -8.944 1.00 94.94 111 ILE A O 1
ATOM 885 N N . ALA A 1 112 ? 4.069 0.833 -9.183 1.00 93.06 112 ALA A N 1
ATOM 886 C CA . ALA A 1 112 ? 4.697 1.969 -9.856 1.00 93.06 112 ALA A CA 1
ATOM 887 C C . ALA A 1 112 ? 5.783 2.628 -8.985 1.00 93.06 112 ALA A C 1
ATOM 889 O O . ALA A 1 112 ? 6.886 2.893 -9.464 1.00 93.06 112 ALA A O 1
ATOM 890 N N . ALA A 1 113 ? 5.515 2.826 -7.690 1.00 94.88 113 ALA A N 1
ATOM 891 C CA . ALA A 1 113 ? 6.507 3.333 -6.743 1.00 94.88 113 ALA A CA 1
ATOM 892 C C . ALA A 1 113 ? 7.677 2.350 -6.538 1.00 94.88 113 ALA A C 1
ATOM 894 O O . ALA A 1 113 ? 8.832 2.771 -6.525 1.00 94.88 113 ALA A O 1
ATOM 895 N N . GLY A 1 114 ? 7.410 1.042 -6.440 1.00 94.25 114 GLY A N 1
ATOM 896 C CA . GLY A 1 114 ? 8.450 0.011 -6.362 1.00 94.25 114 GLY A CA 1
ATOM 897 C C . GLY A 1 114 ? 9.342 -0.033 -7.608 1.00 94.25 114 GLY A C 1
ATOM 898 O O . GLY A 1 114 ? 10.563 -0.117 -7.484 1.00 94.25 114 GLY A O 1
ATOM 899 N N . ALA A 1 115 ? 8.755 0.089 -8.802 1.00 91.12 115 ALA A N 1
ATOM 900 C CA . ALA A 1 115 ? 9.475 0.093 -10.075 1.00 91.12 115 ALA A CA 1
ATOM 901 C C . ALA A 1 115 ? 10.322 1.359 -10.261 1.00 91.12 115 ALA A C 1
ATOM 903 O O . ALA A 1 115 ? 11.452 1.277 -10.749 1.00 91.12 115 ALA A O 1
ATOM 904 N N . PHE A 1 116 ? 9.808 2.507 -9.808 1.00 89.56 116 PHE A N 1
ATOM 905 C CA . PHE A 1 116 ? 10.547 3.766 -9.743 1.00 89.56 116 PHE A CA 1
ATOM 906 C C . PHE A 1 116 ? 11.749 3.677 -8.787 1.00 89.56 116 PHE A C 1
ATOM 908 O O . PHE A 1 116 ? 12.856 4.044 -9.171 1.00 89.56 116 PHE A O 1
ATOM 915 N N . ILE A 1 117 ? 11.568 3.127 -7.578 1.00 91.50 117 ILE A N 1
ATOM 916 C CA . ILE A 1 117 ? 12.660 2.928 -6.601 1.00 91.50 117 ILE A CA 1
ATOM 917 C C . ILE A 1 117 ? 13.732 1.973 -7.143 1.00 91.50 117 ILE A C 1
ATOM 919 O O . ILE A 1 117 ? 14.922 2.213 -6.950 1.00 91.50 117 ILE A O 1
ATOM 923 N N . LEU A 1 118 ? 13.324 0.910 -7.843 1.00 87.38 118 LEU A N 1
ATOM 924 C CA . LEU A 1 118 ? 14.242 -0.038 -8.481 1.00 87.38 118 LEU A CA 1
ATOM 925 C C . LEU A 1 118 ? 14.927 0.540 -9.736 1.00 87.38 118 LEU A C 1
ATOM 927 O O . LEU A 1 118 ? 15.784 -0.122 -10.316 1.00 87.38 118 LEU A O 1
ATOM 931 N N . ASN A 1 119 ? 14.558 1.759 -10.152 1.00 79.25 119 ASN A N 1
ATOM 932 C CA . ASN A 1 119 ? 15.034 2.428 -11.360 1.00 79.25 119 ASN A CA 1
ATOM 933 C C . ASN A 1 119 ? 14.909 1.533 -12.609 1.00 79.25 119 ASN A C 1
ATOM 935 O O . ASN A 1 119 ? 15.840 1.448 -13.411 1.00 79.25 119 ASN A O 1
ATOM 939 N N . ILE A 1 120 ? 13.772 0.836 -12.766 1.00 67.62 120 ILE A N 1
ATOM 940 C CA . ILE A 1 120 ? 13.510 0.036 -13.972 1.00 67.62 120 ILE A CA 1
ATOM 941 C C . ILE A 1 120 ? 13.402 1.004 -15.164 1.00 67.62 120 ILE A C 1
ATOM 943 O O . ILE A 1 120 ? 12.435 1.775 -15.226 1.00 67.62 120 ILE A O 1
ATOM 947 N N . PRO A 1 121 ? 14.342 0.982 -16.131 1.00 55.75 121 PRO A N 1
ATOM 948 C CA . PRO A 1 121 ? 14.233 1.834 -17.304 1.00 55.75 121 PRO A CA 1
ATOM 949 C C . PRO A 1 121 ? 12.985 1.443 -18.105 1.00 55.75 121 PRO A C 1
ATOM 951 O O . PRO A 1 121 ? 12.666 0.265 -18.252 1.00 55.75 121 PRO A O 1
ATOM 954 N N . ASN A 1 122 ? 12.294 2.446 -18.647 1.00 56.41 122 ASN A N 1
ATOM 955 C CA . ASN A 1 122 ? 11.105 2.307 -19.495 1.00 56.41 122 ASN A CA 1
ATOM 956 C C . ASN A 1 122 ? 9.812 1.803 -18.809 1.00 56.41 122 ASN A C 1
ATOM 958 O O . ASN A 1 122 ? 8.908 1.358 -19.515 1.00 56.41 122 ASN A O 1
ATOM 962 N N . TRP A 1 123 ? 9.640 1.941 -17.484 1.00 57.38 123 TRP A N 1
ATOM 963 C CA . TRP A 1 123 ? 8.346 1.646 -16.824 1.00 57.38 123 TRP A CA 1
ATOM 964 C C . TRP A 1 123 ? 7.144 2.386 -17.458 1.00 57.38 123 TRP A C 1
ATOM 966 O O . TRP A 1 123 ? 6.040 1.849 -17.504 1.00 57.38 123 TRP A O 1
ATOM 976 N N . GLU A 1 124 ? 7.340 3.572 -18.048 1.00 53.19 124 GLU A N 1
ATOM 977 C CA . GLU A 1 124 ? 6.270 4.280 -18.775 1.00 53.19 124 GLU A CA 1
ATOM 978 C C . GLU A 1 124 ? 5.681 3.474 -19.954 1.00 53.19 124 GLU A C 1
ATOM 980 O O . GLU A 1 124 ? 4.496 3.625 -20.256 1.00 53.19 124 GLU A O 1
ATOM 985 N N . GLN A 1 125 ? 6.439 2.545 -20.556 1.00 53.03 125 GLN A N 1
ATOM 986 C CA . GLN A 1 125 ? 5.963 1.650 -21.628 1.00 53.03 125 GLN A CA 1
ATOM 987 C C . GLN A 1 125 ? 5.057 0.508 -21.126 1.00 53.03 125 GLN A C 1
ATOM 989 O O . GLN A 1 125 ? 4.476 -0.220 -21.935 1.00 53.03 125 GLN A O 1
ATOM 994 N N . VAL A 1 126 ? 4.918 0.348 -19.806 1.00 53.56 126 VAL A N 1
ATOM 995 C CA . VAL A 1 126 ? 4.053 -0.654 -19.161 1.00 53.56 126 VAL A CA 1
ATOM 996 C C . VAL A 1 126 ? 2.634 -0.113 -18.943 1.00 53.56 126 VAL A C 1
ATOM 998 O O . VAL A 1 126 ? 1.668 -0.875 -18.969 1.00 53.56 126 VAL A O 1
ATOM 1001 N N . THR A 1 127 ? 2.476 1.210 -18.815 1.00 53.38 127 THR A N 1
ATOM 1002 C CA . THR A 1 127 ? 1.162 1.849 -18.609 1.00 53.38 127 THR A CA 1
ATOM 1003 C C . THR A 1 127 ? 0.121 1.551 -19.706 1.00 53.38 127 THR A C 1
ATOM 1005 O O . THR A 1 127 ? -1.027 1.292 -19.339 1.00 53.38 127 THR A O 1
ATOM 1008 N N . PRO A 1 128 ? 0.464 1.449 -21.014 1.00 47.75 128 PRO A N 1
ATOM 1009 C CA . PRO A 1 128 ? -0.507 1.082 -22.049 1.00 47.75 128 PRO A CA 1
ATOM 1010 C C . PRO A 1 128 ? -0.894 -0.404 -22.002 1.00 47.75 128 PRO A C 1
ATOM 1012 O O . PRO A 1 128 ? -1.992 -0.766 -22.413 1.00 47.75 128 PRO A O 1
ATOM 1015 N N . GLN A 1 129 ? -0.005 -1.268 -21.499 1.00 46.78 129 GLN A N 1
ATOM 1016 C CA . GLN A 1 129 ? -0.195 -2.725 -21.469 1.00 46.78 129 GLN A CA 1
ATOM 1017 C C . GLN A 1 129 ? -1.091 -3.169 -20.302 1.00 46.78 129 GLN A C 1
ATOM 1019 O O . GLN A 1 129 ? -1.753 -4.198 -20.389 1.00 46.78 129 GLN A O 1
ATOM 1024 N N . MET A 1 130 ? -1.166 -2.366 -19.236 1.00 50.31 130 MET A N 1
ATOM 1025 C CA . MET A 1 130 ? -2.086 -2.572 -18.109 1.00 50.31 130 MET A CA 1
ATOM 1026 C C . MET A 1 130 ? -3.512 -2.040 -18.349 1.00 50.31 130 MET A C 1
ATOM 1028 O O . MET A 1 130 ? -4.350 -2.129 -17.455 1.00 50.31 130 MET A O 1
ATOM 1032 N N . GLY A 1 131 ? -3.804 -1.455 -19.516 1.00 46.38 131 GLY A N 1
ATOM 1033 C CA . GLY A 1 131 ? -5.140 -0.938 -19.839 1.00 46.38 131 GLY A CA 1
ATOM 1034 C C . GLY A 1 131 ? -5.546 0.348 -19.104 1.00 46.38 131 GLY A C 1
ATOM 1035 O O . GLY A 1 131 ? -6.711 0.741 -19.168 1.00 46.38 131 GLY A O 1
ATOM 1036 N N . LEU A 1 132 ? -4.615 1.038 -18.432 1.00 43.62 132 LEU A N 1
ATOM 1037 C CA . LEU A 1 132 ? -4.894 2.331 -17.805 1.00 43.62 132 LEU A CA 1
ATOM 1038 C C . LEU A 1 132 ? -4.852 3.435 -18.878 1.00 43.62 132 LEU A C 1
ATOM 1040 O O . LEU A 1 132 ? -3.785 3.829 -19.348 1.00 43.62 132 LEU A O 1
ATOM 1044 N N . ALA A 1 133 ? -6.024 3.902 -19.314 1.00 40.59 133 ALA A N 1
ATOM 1045 C CA . ALA A 1 133 ? -6.144 4.799 -20.465 1.00 40.59 133 ALA A CA 1
ATOM 1046 C C . ALA A 1 133 ? -5.389 6.145 -20.275 1.00 40.59 133 ALA A C 1
ATOM 1048 O O . ALA A 1 133 ? -5.524 6.763 -19.217 1.00 40.59 133 ALA A O 1
ATOM 1049 N N . PRO A 1 134 ? -4.699 6.693 -21.303 1.00 42.16 134 PRO A N 1
ATOM 1050 C CA . PRO A 1 134 ? -3.915 7.939 -21.193 1.00 42.16 134 PRO A CA 1
ATOM 1051 C C . PRO A 1 134 ? -4.714 9.243 -20.977 1.00 42.16 134 PRO A C 1
ATOM 1053 O O . PRO A 1 134 ? -4.138 10.332 -20.996 1.00 42.16 134 PRO A O 1
ATOM 1056 N N . ASN A 1 135 ? -6.036 9.168 -20.794 1.00 42.50 135 ASN A N 1
ATOM 1057 C CA . ASN A 1 135 ? -6.982 10.284 -20.955 1.00 42.50 135 ASN A CA 1
ATOM 1058 C C . ASN A 1 135 ? -6.886 11.416 -19.912 1.00 42.50 135 ASN A C 1
ATOM 1060 O O . ASN A 1 135 ? -7.649 12.376 -19.991 1.00 42.50 135 ASN A O 1
ATOM 1064 N N . VAL A 1 136 ? -5.957 11.348 -18.955 1.00 47.84 136 VAL A N 1
ATOM 1065 C CA . VAL A 1 136 ? -5.679 12.450 -18.011 1.00 47.84 136 VAL A CA 1
ATOM 1066 C C . VAL A 1 136 ? -4.538 13.356 -18.509 1.00 47.84 136 VAL A C 1
ATOM 1068 O O . VAL A 1 136 ? -4.476 14.526 -18.138 1.00 47.84 136 VAL A O 1
ATOM 1071 N N . ALA A 1 137 ? -3.660 12.865 -19.394 1.00 42.91 137 ALA A N 1
ATOM 1072 C CA . ALA A 1 137 ? -2.512 13.628 -19.899 1.00 42.91 137 ALA A CA 1
ATOM 1073 C C . ALA A 1 137 ? -2.860 14.570 -21.072 1.00 42.91 137 ALA A C 1
ATOM 1075 O O . ALA A 1 137 ? -2.197 15.584 -21.277 1.00 42.91 137 ALA A O 1
ATOM 1076 N N . SER A 1 138 ? -3.931 14.290 -21.819 1.00 41.00 138 SER A N 1
ATOM 1077 C CA . SER A 1 138 ? -4.342 15.029 -23.026 1.00 41.00 138 SER A CA 1
ATOM 1078 C C . SER A 1 138 ? -5.071 16.362 -22.766 1.00 41.00 138 SER A C 1
ATOM 1080 O O . SER A 1 138 ? -5.708 16.905 -23.668 1.00 41.00 138 SER A O 1
ATOM 1082 N N . HIS A 1 139 ? -5.011 16.901 -21.544 1.00 39.81 139 HIS A N 1
ATOM 1083 C CA . HIS A 1 139 ? -5.612 18.194 -21.171 1.00 39.81 139 HIS A CA 1
ATOM 1084 C C . HIS A 1 139 ? -4.605 19.263 -20.714 1.00 39.81 139 HIS A C 1
ATOM 1086 O O . HIS A 1 139 ? -5.009 20.333 -20.260 1.00 39.81 139 HIS A O 1
ATOM 1092 N N . LEU A 1 140 ? -3.301 19.040 -20.919 1.00 39.38 140 LEU A N 1
ATOM 1093 C CA . LEU A 1 140 ? -2.330 20.133 -21.018 1.00 39.38 140 LEU A CA 1
ATOM 1094 C C . LEU A 1 140 ? -1.713 20.136 -22.421 1.00 39.38 140 LEU A C 1
ATOM 1096 O O . LEU A 1 140 ? -0.920 19.268 -22.774 1.00 39.38 140 LEU A O 1
ATOM 1100 N N . GLY A 1 141 ? -2.130 21.112 -23.231 1.00 33.50 141 GLY A N 1
ATOM 1101 C CA . GLY A 1 141 ? -1.633 21.301 -24.593 1.00 33.50 141 GLY A CA 1
ATOM 1102 C C . GLY A 1 141 ? -0.172 21.780 -24.641 1.00 33.50 141 GLY A C 1
ATOM 1103 O O . GLY A 1 141 ? 0.344 22.301 -23.650 1.00 33.50 141 GLY A O 1
ATOM 1104 N N . PRO A 1 142 ? 0.509 21.624 -25.789 1.00 37.44 142 PRO A N 1
ATOM 1105 C CA . PRO A 1 142 ? 1.936 21.900 -25.905 1.00 37.44 142 PRO A CA 1
ATOM 1106 C C . PRO A 1 142 ? 2.226 23.392 -26.123 1.00 37.44 142 PRO A C 1
ATOM 1108 O O . PRO A 1 142 ? 1.945 23.934 -27.193 1.00 37.44 142 PRO A O 1
ATOM 1111 N N . THR A 1 143 ? 2.883 24.040 -25.160 1.00 35.91 143 THR A N 1
ATOM 1112 C CA . THR A 1 143 ? 3.523 25.348 -25.361 1.00 35.91 143 THR A CA 1
ATOM 1113 C C . THR A 1 143 ? 5.033 25.211 -25.585 1.00 35.91 143 THR A C 1
ATOM 1115 O O . THR A 1 143 ? 5.797 24.816 -24.712 1.00 35.91 143 THR A O 1
ATOM 1118 N N . GLU A 1 144 ? 5.433 25.569 -26.806 1.00 36.66 144 GLU A N 1
ATOM 1119 C CA . GLU A 1 144 ? 6.748 26.087 -27.206 1.00 36.66 144 GLU A CA 1
ATOM 1120 C C . GLU A 1 144 ? 8.032 25.317 -26.832 1.00 36.66 144 GLU A C 1
ATOM 1122 O O . GLU A 1 144 ? 8.730 25.612 -25.862 1.00 36.66 144 GLU A O 1
ATOM 1127 N N . ARG A 1 145 ? 8.501 24.499 -27.786 1.00 34.97 145 ARG A N 1
ATOM 1128 C CA . ARG A 1 145 ? 9.936 24.427 -28.119 1.00 34.97 145 ARG A CA 1
ATOM 1129 C C . ARG A 1 145 ? 10.157 24.425 -29.631 1.00 34.97 145 ARG A C 1
ATOM 1131 O O . ARG A 1 145 ? 10.256 23.368 -30.249 1.00 34.97 145 ARG A O 1
ATOM 1138 N N . ARG A 1 146 ? 10.305 25.611 -30.230 1.00 33.31 146 ARG A N 1
ATOM 1139 C CA . ARG A 1 146 ? 10.844 25.752 -31.593 1.00 33.31 146 ARG A CA 1
ATOM 1140 C C . ARG A 1 146 ? 11.613 27.061 -31.767 1.00 33.31 146 ARG A C 1
ATOM 1142 O O . ARG A 1 146 ? 11.012 28.077 -32.076 1.00 33.31 146 ARG A O 1
ATOM 1149 N N . ASN A 1 147 ? 12.938 27.003 -31.607 1.00 30.66 147 ASN A N 1
ATOM 1150 C CA . ASN A 1 147 ? 13.895 27.631 -32.532 1.00 30.66 147 ASN A CA 1
ATOM 1151 C C . ASN A 1 147 ? 15.354 27.332 -32.146 1.00 30.66 147 ASN A C 1
ATOM 1153 O O . ASN A 1 147 ? 15.970 28.017 -31.334 1.00 30.66 147 ASN A O 1
ATOM 1157 N N . ARG A 1 148 ? 15.931 26.321 -32.803 1.00 31.77 148 ARG A N 1
ATOM 1158 C CA . ARG A 1 148 ? 17.364 26.250 -33.122 1.00 31.77 148 ARG A CA 1
ATOM 1159 C C . ARG A 1 148 ? 17.492 25.411 -34.396 1.00 31.77 148 ARG A C 1
ATOM 1161 O O . ARG A 1 148 ? 17.134 24.240 -34.375 1.00 31.77 148 ARG A O 1
ATOM 1168 N N . GLY A 1 149 ? 17.910 26.023 -35.503 1.00 30.08 149 GLY A N 1
ATOM 1169 C CA . GLY A 1 149 ? 17.890 25.370 -36.818 1.00 30.08 149 GLY A CA 1
ATOM 1170 C C . GLY A 1 149 ? 18.092 26.337 -37.984 1.00 30.08 149 GLY A C 1
ATOM 1171 O O . GLY A 1 149 ? 17.135 26.691 -38.660 1.00 30.08 149 GLY A O 1
ATOM 1172 N N . THR A 1 150 ? 19.341 26.776 -38.140 1.00 32.69 150 THR A N 1
ATOM 1173 C CA . THR A 1 150 ? 20.053 27.020 -39.412 1.00 32.69 150 THR A CA 1
ATOM 1174 C C . THR A 1 150 ? 19.261 27.414 -40.670 1.00 32.69 150 THR A C 1
ATOM 1176 O O . THR A 1 150 ? 18.531 26.608 -41.244 1.00 32.69 150 THR A O 1
ATOM 1179 N N . LYS A 1 151 ? 19.597 28.588 -41.223 1.00 32.56 151 LYS A N 1
ATOM 1180 C CA . LYS A 1 151 ? 19.665 28.813 -42.676 1.00 32.56 151 LYS A CA 1
ATOM 1181 C C . LYS A 1 151 ? 20.892 29.658 -43.018 1.00 32.56 151 LYS A C 1
ATOM 1183 O O . LYS A 1 151 ? 20.891 30.863 -42.792 1.00 32.56 151 LYS A O 1
ATOM 1188 N N . GLU A 1 152 ? 21.912 29.022 -43.582 1.00 35.47 152 GLU A N 1
ATOM 1189 C CA . GLU A 1 152 ? 22.788 29.694 -44.545 1.00 35.47 152 GLU A CA 1
ATOM 1190 C C . GLU A 1 152 ? 22.005 29.875 -45.851 1.00 35.47 152 GLU A C 1
ATOM 1192 O O . GLU A 1 152 ? 21.253 28.977 -46.220 1.00 35.47 152 GLU A O 1
ATOM 1197 N N . TYR A 1 153 ? 22.186 30.999 -46.544 1.00 34.78 153 TYR A N 1
ATOM 1198 C CA . TYR A 1 153 ? 22.230 31.086 -48.012 1.00 34.78 153 TYR A CA 1
ATOM 1199 C C . TYR A 1 153 ? 22.887 32.421 -48.403 1.00 34.78 153 TYR A C 1
ATOM 1201 O O . TYR A 1 153 ? 22.807 33.404 -47.668 1.00 34.78 153 TYR A O 1
ATOM 1209 N N . SER A 1 154 ? 23.619 32.409 -49.514 1.00 34.97 154 SER A N 1
ATOM 1210 C CA . SER A 1 154 ? 24.688 33.368 -49.826 1.00 34.97 154 SER A CA 1
ATOM 1211 C C . SER A 1 154 ? 24.264 34.572 -50.687 1.00 34.97 154 SER A C 1
ATOM 1213 O O . SER A 1 154 ? 23.174 34.594 -51.247 1.00 34.97 154 SER A O 1
ATOM 1215 N N . LEU A 1 155 ? 25.255 35.452 -50.910 1.00 36.00 155 LEU A N 1
ATOM 1216 C CA . LEU A 1 155 ? 25.434 36.360 -52.059 1.00 36.00 155 LEU A CA 1
ATOM 1217 C C . LEU A 1 155 ? 24.734 37.737 -52.019 1.00 36.00 155 LEU A C 1
ATOM 1219 O O . LEU A 1 155 ? 23.515 37.833 -52.118 1.00 36.00 155 LEU A O 1
ATOM 1223 N N . ASN A 1 156 ? 25.539 38.812 -51.956 1.00 34.22 156 ASN A N 1
ATOM 1224 C CA . ASN A 1 156 ? 25.727 39.774 -53.065 1.00 34.22 156 ASN A CA 1
ATOM 1225 C C . ASN A 1 156 ? 26.649 40.957 -52.675 1.00 34.22 156 ASN A C 1
ATOM 1227 O O . ASN A 1 156 ? 26.356 41.714 -51.753 1.00 34.22 156 ASN A O 1
ATOM 1231 N N . THR A 1 157 ? 27.741 41.132 -53.425 1.00 41.16 157 THR A N 1
ATOM 1232 C CA . THR A 1 157 ? 28.389 42.427 -53.753 1.00 41.16 157 THR A CA 1
ATOM 1233 C C . THR A 1 157 ? 27.516 43.205 -54.771 1.00 41.16 157 THR A C 1
ATOM 1235 O O . THR A 1 157 ? 26.564 42.594 -55.267 1.00 41.16 157 THR A O 1
ATOM 1238 N N . PRO A 1 158 ? 27.765 44.492 -55.132 1.00 50.06 158 PRO A N 1
ATOM 1239 C CA . PRO A 1 158 ? 29.012 45.283 -55.042 1.00 50.06 158 PRO A CA 1
ATOM 1240 C C . PRO A 1 158 ? 28.793 46.687 -54.389 1.00 50.06 158 PRO A C 1
ATOM 1242 O O . PRO A 1 158 ? 27.837 46.827 -53.633 1.00 50.06 158 PRO A O 1
ATOM 1245 N N . GLU A 1 159 ? 29.599 47.757 -54.531 1.00 42.59 159 GLU A N 1
ATOM 1246 C CA . GLU A 1 159 ? 30.830 48.056 -55.306 1.00 42.59 159 GLU A CA 1
ATOM 1247 C C . GLU A 1 159 ? 31.681 49.152 -54.600 1.00 42.59 159 GLU A C 1
ATOM 1249 O O . GLU A 1 159 ? 31.295 49.648 -53.541 1.00 42.59 159 GLU A O 1
ATOM 1254 N N . THR A 1 160 ? 32.809 49.560 -55.196 1.00 33.94 160 THR A N 1
ATOM 1255 C CA . THR A 1 160 ? 33.587 50.780 -54.865 1.00 33.94 160 THR A CA 1
ATOM 1256 C C . THR A 1 160 ? 33.297 51.931 -55.847 1.00 33.94 160 THR A C 1
ATOM 1258 O O . THR A 1 160 ? 32.666 51.722 -56.886 1.00 33.94 160 THR A O 1
ATOM 1261 N N . PRO A 1 161 ? 33.746 53.156 -55.531 1.00 54.09 161 PRO A N 1
ATOM 1262 C CA . PRO A 1 161 ? 34.993 53.637 -56.142 1.00 54.09 161 PRO A CA 1
ATOM 1263 C C . PRO A 1 161 ? 36.058 54.083 -55.127 1.00 54.09 161 PRO A C 1
ATOM 1265 O O . PRO A 1 161 ? 35.685 54.626 -54.065 1.00 54.09 161 PRO A O 1
#